Protein AF-A0A7V9VKB0-F1 (afdb_monomer)

Nearest PDB structures (foldseek):
  8cqp-assembly3_C  TM=8.918E-01  e=2.513E-03  synthetic construct
  2hyz-assembly1_A-2  TM=9.131E-01  e=5.184E-03  unclassified
  3vtx-assembly2_B  TM=8.234E-01  e=2.206E-02  Candidatus Magnetobacterium bavaricum
  6b85-assembly1_J  TM=5.689E-01  e=6.126E-03  synthetic construct
  4nrh-assembly2_B  TM=7.734E-01  e=3.081E-02  Chlamydia pneumoniae

Mean predicted aligned error: 17.07 Å

Foldseek 3Di:
DDDPPPVVVVVVVVVVVVVVVVVCVPVVVVVVVVVVVVVVVVVVVVVVVPPDDPDDPDDPPLPDPDPPDPCVLVVLQVVLVVCVVVLVLVVSLVSLVNSCSVVVLPLVSLQSNLVSCVSVVNNVSSQVSNVSSCVSPVPDDDDPPDDD

Radius of gyration: 29.29 Å; Cα contacts (8 Å, |Δi|>4): 98; chains: 1; bounding box: 60×30×93 Å

Secondary structure (DSSP, 8-state):
---THHHHHHHHHHHHHHHHHHHHHHHHHHHHHHHHHHHHHHHHHHHHTTPPPS---S-----------TTHHHHHHHHHHHHHHTT-HHHHHHHHHHHHHH-TT-HHHHHHHHHHHHHTT-HHHHHHHHHHHHHH-TTPPPPTT---

Solvent-accessible surface area (backbone atoms only — not comparable to full-atom values): 8437 Å² total; per-residue (Å²): 141,82,78,77,73,66,56,61,60,54,52,52,53,51,48,55,50,50,54,52,52,54,49,48,68,51,50,51,58,50,52,52,49,51,53,52,51,53,50,52,56,50,53,56,48,62,64,51,72,66,56,74,74,90,83,68,81,94,61,84,84,69,79,68,86,70,91,65,61,93,62,48,50,60,54,31,47,55,49,16,52,54,29,45,76,73,66,39,21,63,60,13,21,55,29,25,48,61,30,26,74,75,42,73,81,39,35,66,46,25,38,53,25,13,56,23,22,44,72,51,66,39,54,67,63,11,52,56,28,36,51,51,14,36,73,67,34,79,82,60,80,78,58,91,92,70,82,134

Structure (mmCIF, N/CA/C/O backbone):
data_AF-A0A7V9VKB0-F1
#
_entry.id   AF-A0A7V9VKB0-F1
#
loop_
_atom_site.group_PDB
_atom_site.id
_atom_site.type_symbol
_atom_site.label_atom_id
_atom_site.label_alt_id
_atom_site.label_comp_id
_atom_site.label_asym_id
_atom_site.label_entity_id
_atom_site.label_seq_id
_atom_site.pdbx_PDB_ins_code
_atom_site.Cartn_x
_atom_site.Cartn_y
_atom_site.Cartn_z
_atom_site.occupancy
_atom_site.B_iso_or_equiv
_atom_site.auth_seq_id
_atom_site.auth_comp_id
_atom_site.auth_asym_id
_atom_site.auth_atom_id
_atom_site.pdbx_PDB_model_num
ATOM 1 N N . MET A 1 1 ? 41.889 -4.807 -77.050 1.00 41.59 1 MET A N 1
ATOM 2 C CA . MET A 1 1 ? 41.664 -5.969 -76.159 1.00 41.59 1 MET A CA 1
ATOM 3 C C . MET A 1 1 ? 42.084 -5.564 -74.751 1.00 41.59 1 MET A C 1
ATOM 5 O O . MET A 1 1 ? 43.266 -5.602 -74.439 1.00 41.59 1 MET A O 1
ATOM 9 N N . SER A 1 2 ? 41.144 -5.038 -73.958 1.00 44.72 2 SER A N 1
ATOM 10 C CA . SER A 1 2 ? 41.420 -4.401 -72.661 1.00 44.72 2 SER A CA 1
ATOM 11 C C . SER A 1 2 ? 41.145 -5.349 -71.495 1.00 44.72 2 SER A C 1
ATOM 13 O O . SER A 1 2 ? 40.150 -6.061 -71.469 1.00 44.72 2 SER A O 1
ATOM 15 N N . SER A 1 3 ? 42.094 -5.342 -70.563 1.00 45.72 3 SER A N 1
ATOM 16 C CA . SER A 1 3 ? 42.307 -6.250 -69.434 1.00 45.72 3 SER A CA 1
ATOM 17 C C . SER A 1 3 ? 41.079 -6.505 -68.526 1.00 45.72 3 SER A C 1
ATOM 19 O O . SER A 1 3 ? 40.597 -5.558 -67.903 1.00 45.72 3 SER A O 1
ATOM 21 N N . PRO A 1 4 ? 40.638 -7.770 -68.339 1.00 54.47 4 PRO A N 1
ATOM 22 C CA . PRO A 1 4 ? 39.556 -8.139 -67.411 1.00 54.47 4 PRO A CA 1
ATOM 23 C C . PRO A 1 4 ? 39.980 -8.183 -65.925 1.00 54.47 4 PRO A C 1
ATOM 25 O O . PRO A 1 4 ? 39.153 -8.389 -65.041 1.00 54.47 4 PRO A O 1
ATOM 28 N N . ALA A 1 5 ? 41.264 -7.980 -65.607 1.00 56.06 5 ALA A N 1
ATOM 29 C CA . ALA A 1 5 ? 41.802 -8.196 -64.258 1.00 56.06 5 ALA A CA 1
ATOM 30 C C . ALA A 1 5 ? 41.638 -7.002 -63.290 1.00 56.06 5 ALA A C 1
ATOM 32 O O . ALA A 1 5 ? 41.818 -7.156 -62.081 1.00 56.06 5 ALA A O 1
ATOM 33 N N . ARG A 1 6 ? 41.317 -5.799 -63.791 1.00 54.88 6 ARG A N 1
ATOM 34 C CA . ARG A 1 6 ? 41.121 -4.600 -62.946 1.00 54.88 6 ARG A CA 1
ATOM 35 C C . ARG A 1 6 ? 39.722 -4.502 -62.332 1.00 54.88 6 ARG A C 1
ATOM 37 O O . ARG A 1 6 ? 39.587 -3.852 -61.295 1.00 54.88 6 ARG A O 1
ATOM 44 N N . ASP A 1 7 ? 38.724 -5.146 -62.931 1.00 55.78 7 ASP A N 1
ATOM 45 C CA . ASP A 1 7 ? 37.326 -5.055 -62.487 1.00 55.78 7 ASP A CA 1
ATOM 46 C C . ASP A 1 7 ? 37.051 -5.937 -61.256 1.00 55.78 7 ASP A C 1
ATOM 48 O O . ASP A 1 7 ? 36.494 -5.474 -60.260 1.00 55.78 7 ASP A O 1
ATOM 52 N N . SER A 1 8 ? 37.598 -7.159 -61.223 1.00 55.31 8 SER A N 1
ATOM 53 C CA . SER A 1 8 ? 37.391 -8.112 -60.117 1.00 55.31 8 SER A CA 1
ATOM 54 C C . SER A 1 8 ? 37.929 -7.633 -58.758 1.00 55.31 8 SER A C 1
ATOM 56 O O . SER A 1 8 ? 37.339 -7.915 -57.709 1.00 55.31 8 SER A O 1
ATOM 58 N N . ARG A 1 9 ? 39.023 -6.853 -58.745 1.00 55.81 9 ARG A N 1
ATOM 59 C CA . ARG A 1 9 ? 39.565 -6.236 -57.517 1.00 55.81 9 ARG A CA 1
ATOM 60 C C . ARG A 1 9 ? 38.689 -5.102 -56.988 1.00 55.81 9 ARG A C 1
ATOM 62 O O . ARG A 1 9 ? 38.604 -4.934 -55.772 1.00 55.81 9 ARG A O 1
ATOM 69 N N . ARG A 1 10 ? 38.046 -4.324 -57.867 1.00 56.88 10 ARG A N 1
ATOM 70 C CA . ARG A 1 10 ? 37.138 -3.237 -57.459 1.00 56.88 10 ARG A CA 1
ATOM 71 C C . ARG A 1 10 ? 35.846 -3.789 -56.874 1.00 56.88 10 ARG A C 1
ATOM 73 O O . ARG A 1 10 ? 35.377 -3.265 -55.863 1.00 56.88 10 ARG A O 1
ATOM 80 N N . ASP A 1 11 ? 35.330 -4.872 -57.440 1.00 56.16 11 ASP A N 1
ATOM 81 C CA . ASP A 1 11 ? 34.126 -5.518 -56.924 1.00 56.16 11 ASP A CA 1
ATOM 82 C C . ASP A 1 11 ? 34.373 -6.255 -55.606 1.00 56.16 11 ASP A C 1
ATOM 84 O O . ASP A 1 11 ? 33.563 -6.125 -54.691 1.00 56.16 11 ASP A O 1
ATOM 88 N N . SER A 1 12 ? 35.537 -6.894 -55.431 1.00 57.47 12 SER A N 1
ATOM 89 C CA . SER A 1 12 ? 35.928 -7.518 -54.151 1.00 57.47 12 SER A CA 1
ATOM 90 C C . SER A 1 12 ? 36.095 -6.501 -53.011 1.00 57.47 12 SER A C 1
ATOM 92 O O . SER A 1 12 ? 35.768 -6.779 -51.858 1.00 57.47 12 SER A O 1
ATOM 94 N N . ALA A 1 13 ? 36.577 -5.292 -53.315 1.00 59.84 13 ALA A N 1
ATOM 95 C CA . ALA A 1 13 ? 36.683 -4.223 -52.323 1.00 59.84 13 ALA A CA 1
ATOM 96 C C . ALA A 1 13 ? 35.302 -3.662 -51.935 1.00 59.84 13 ALA A C 1
ATOM 98 O O . ALA 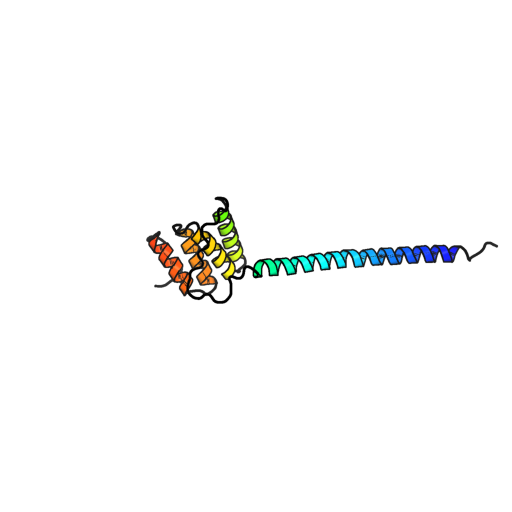A 1 13 ? 35.040 -3.401 -50.761 1.00 59.84 13 ALA 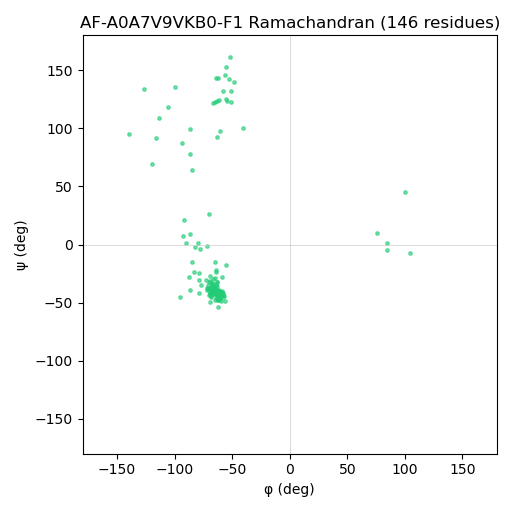A O 1
ATOM 99 N N . ARG A 1 14 ? 34.390 -3.518 -52.905 1.00 61.09 14 ARG A N 1
ATOM 100 C CA . ARG A 1 14 ? 33.013 -3.053 -52.671 1.00 61.09 14 ARG A CA 1
ATOM 101 C C . ARG A 1 14 ? 32.181 -4.071 -51.896 1.00 61.09 14 ARG A C 1
ATOM 103 O O . ARG A 1 14 ? 31.400 -3.669 -51.036 1.00 61.09 14 ARG A O 1
ATOM 110 N N . THR A 1 15 ? 32.353 -5.366 -52.160 1.00 62.41 15 THR A N 1
ATOM 111 C CA . THR A 1 15 ? 31.699 -6.432 -51.390 1.00 62.41 15 THR A CA 1
ATOM 112 C C . THR A 1 15 ? 32.248 -6.493 -49.972 1.00 62.41 15 THR A C 1
ATOM 114 O O . THR A 1 15 ? 31.456 -6.467 -49.039 1.00 62.41 15 THR A O 1
ATOM 117 N N . ALA A 1 16 ? 33.568 -6.426 -49.773 1.00 67.88 16 ALA A N 1
ATOM 118 C CA . ALA A 1 16 ? 34.164 -6.401 -48.434 1.00 67.88 16 ALA A CA 1
ATOM 119 C C . ALA A 1 16 ? 33.686 -5.208 -47.580 1.00 67.88 16 ALA A C 1
ATOM 121 O O . ALA A 1 16 ? 33.403 -5.370 -46.392 1.00 67.88 16 ALA A O 1
ATOM 122 N N . VAL A 1 17 ? 33.549 -4.017 -48.176 1.00 70.38 17 VAL A N 1
ATOM 123 C CA . VAL A 1 17 ? 33.013 -2.830 -47.486 1.00 70.38 17 VAL A CA 1
ATOM 124 C C . VAL A 1 17 ? 31.520 -2.986 -47.188 1.00 70.38 17 VAL A C 1
ATOM 126 O O . VAL A 1 17 ? 31.100 -2.689 -46.073 1.00 70.38 17 VAL A O 1
ATOM 129 N N . ARG A 1 18 ? 30.721 -3.510 -48.128 1.00 72.75 18 ARG A N 1
ATOM 130 C CA . ARG A 1 18 ? 29.286 -3.779 -47.917 1.00 72.75 18 ARG A CA 1
ATOM 131 C C . ARG A 1 18 ? 29.043 -4.797 -46.805 1.00 72.75 18 ARG A C 1
ATOM 133 O O . ARG A 1 18 ? 28.196 -4.556 -45.952 1.00 72.75 18 ARG A O 1
ATOM 140 N N . THR A 1 19 ? 29.813 -5.881 -46.757 1.00 73.12 19 THR A N 1
ATOM 141 C CA . THR A 1 19 ? 29.691 -6.901 -45.706 1.00 73.12 19 THR A CA 1
ATOM 142 C C . THR A 1 19 ? 30.071 -6.340 -44.335 1.00 73.12 19 THR A C 1
ATOM 144 O O . THR A 1 19 ? 29.388 -6.612 -43.352 1.00 73.12 19 THR A O 1
ATOM 147 N N . ARG A 1 20 ? 31.103 -5.487 -44.261 1.00 79.50 20 ARG A N 1
ATOM 148 C CA . ARG A 1 20 ? 31.471 -4.778 -43.020 1.00 79.50 20 ARG A CA 1
ATOM 149 C C . ARG A 1 20 ? 30.391 -3.791 -42.569 1.00 79.50 20 ARG A C 1
ATOM 151 O O . ARG A 1 20 ? 30.119 -3.699 -41.376 1.00 79.50 20 ARG A O 1
ATOM 158 N N . LEU A 1 21 ? 29.755 -3.090 -43.508 1.00 76.50 21 LEU A N 1
ATOM 159 C CA . LEU A 1 21 ? 28.694 -2.124 -43.216 1.00 76.50 21 LEU A CA 1
ATOM 160 C C . LEU A 1 21 ? 27.412 -2.813 -42.715 1.00 76.50 21 LEU A C 1
ATOM 162 O O . LEU A 1 21 ? 26.817 -2.366 -41.740 1.00 76.50 21 LEU A O 1
ATOM 166 N N . LEU A 1 22 ? 27.033 -3.942 -43.324 1.00 78.00 22 LEU A N 1
ATO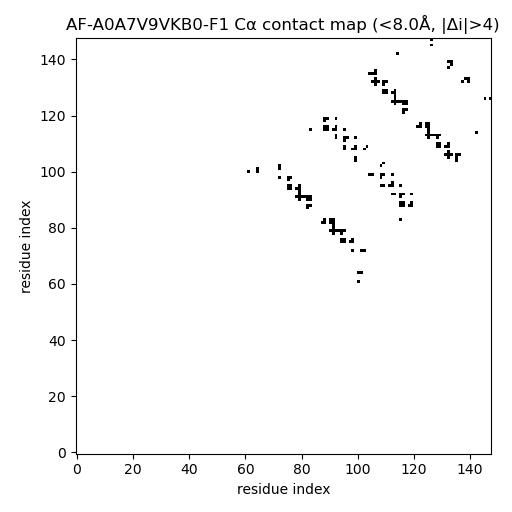M 167 C CA . LEU A 1 22 ? 25.904 -4.764 -42.872 1.00 78.00 22 LEU A CA 1
ATOM 168 C C . LEU A 1 22 ? 26.164 -5.402 -41.500 1.00 78.00 22 LEU A C 1
ATOM 170 O O . LEU A 1 22 ? 25.270 -5.417 -40.659 1.00 78.00 22 LEU A O 1
ATOM 174 N N . ALA A 1 23 ? 27.389 -5.869 -41.238 1.00 77.75 23 ALA A N 1
ATOM 175 C CA . ALA A 1 23 ? 27.761 -6.393 -39.924 1.00 77.75 23 ALA A CA 1
ATOM 176 C C . ALA A 1 23 ? 27.647 -5.317 -38.827 1.00 77.75 23 ALA A C 1
ATOM 178 O O . ALA A 1 23 ? 27.104 -5.586 -37.758 1.00 77.75 23 ALA A O 1
ATOM 179 N N . LEU A 1 24 ? 28.075 -4.081 -39.104 1.00 80.69 24 LEU A N 1
ATOM 180 C CA . LEU A 1 24 ? 27.909 -2.948 -38.186 1.00 80.69 24 LEU A CA 1
ATOM 181 C C . LEU A 1 24 ? 26.432 -2.626 -37.907 1.00 80.69 24 LEU A C 1
ATOM 183 O O . LEU A 1 24 ? 26.082 -2.389 -36.754 1.00 80.69 24 LEU A O 1
ATOM 187 N N . LEU A 1 25 ? 25.558 -2.685 -38.920 1.00 83.12 25 LEU A N 1
ATOM 188 C CA . LEU A 1 25 ? 24.118 -2.441 -38.750 1.00 83.12 25 LEU A CA 1
ATOM 189 C C . LEU A 1 25 ? 23.416 -3.473 -37.859 1.00 83.12 25 LEU A C 1
ATOM 191 O O . LEU A 1 25 ? 22.365 -3.161 -37.314 1.00 83.12 25 LEU A O 1
ATOM 195 N N . ILE A 1 26 ? 23.977 -4.671 -37.689 1.00 83.81 26 ILE A N 1
ATOM 196 C CA . ILE A 1 26 ? 23.420 -5.709 -36.808 1.00 83.81 26 ILE A CA 1
ATOM 197 C C . ILE A 1 26 ? 24.082 -5.654 -35.428 1.00 83.81 26 ILE A C 1
ATOM 199 O O . ILE A 1 26 ? 23.401 -5.685 -34.405 1.00 83.81 26 ILE A O 1
ATOM 203 N N . VAL A 1 27 ? 25.410 -5.537 -35.380 1.00 86.94 27 VAL A N 1
ATOM 204 C CA . VAL A 1 27 ? 26.175 -5.600 -34.126 1.00 86.94 27 VAL A CA 1
ATOM 205 C C . VAL A 1 27 ? 25.913 -4.376 -33.250 1.00 86.94 27 VAL A C 1
ATOM 207 O O . VAL A 1 27 ? 25.720 -4.525 -32.048 1.00 86.94 27 VAL A O 1
ATOM 210 N N . VAL A 1 28 ? 25.844 -3.175 -33.829 1.00 89.50 28 VAL A N 1
ATOM 211 C CA . VAL A 1 28 ? 25.647 -1.932 -33.065 1.00 89.50 28 VAL A CA 1
ATOM 212 C C . VAL A 1 28 ? 24.308 -1.908 -32.313 1.00 89.50 28 VAL A C 1
ATOM 214 O O . VAL A 1 28 ? 24.342 -1.734 -31.094 1.00 89.50 28 VAL A O 1
ATOM 217 N N . PRO A 1 29 ? 23.135 -2.129 -32.940 1.00 88.19 29 PRO A N 1
ATOM 218 C CA . PRO A 1 29 ? 21.874 -2.155 -32.198 1.00 88.19 29 PRO A CA 1
ATOM 219 C C . PRO A 1 29 ? 21.783 -3.334 -31.225 1.00 88.19 29 PRO A C 1
ATOM 221 O O . PRO A 1 29 ? 21.160 -3.192 -30.179 1.00 88.19 29 PRO A O 1
ATOM 224 N N . CYS A 1 30 ? 22.433 -4.467 -31.510 1.00 85.88 30 CYS A N 1
ATOM 225 C CA . CYS A 1 30 ? 22.454 -5.612 -30.599 1.00 85.88 30 CYS A CA 1
ATOM 226 C C . CYS A 1 30 ? 23.265 -5.309 -29.326 1.00 85.88 30 CYS A C 1
ATOM 228 O O . CYS A 1 30 ? 22.813 -5.586 -28.217 1.00 85.88 30 CYS A O 1
ATOM 230 N N . VAL A 1 31 ? 24.416 -4.643 -29.465 1.00 88.69 31 VAL A N 1
ATOM 231 C CA . VAL A 1 31 ? 25.223 -4.165 -28.331 1.00 88.69 31 VAL A CA 1
ATOM 232 C C . VAL A 1 31 ? 24.478 -3.085 -27.548 1.00 88.69 31 VAL A C 1
ATOM 234 O O . VAL A 1 31 ? 24.447 -3.135 -26.322 1.00 88.69 31 VAL A O 1
ATOM 237 N N . ILE A 1 32 ? 23.822 -2.143 -28.230 1.00 86.00 32 ILE A N 1
ATOM 238 C CA . ILE A 1 32 ? 22.999 -1.118 -27.571 1.00 86.00 32 ILE A CA 1
ATOM 239 C C . ILE A 1 32 ? 21.839 -1.769 -26.807 1.00 86.00 32 ILE A C 1
ATOM 241 O O . ILE A 1 32 ? 21.612 -1.427 -25.649 1.00 86.00 32 ILE A O 1
ATOM 245 N N . GLY A 1 33 ? 21.147 -2.740 -27.409 1.00 83.75 33 GLY A N 1
ATOM 246 C CA . GLY A 1 33 ? 20.077 -3.502 -26.766 1.00 83.75 33 GLY A CA 1
ATOM 247 C C . GLY A 1 33 ? 20.563 -4.270 -25.537 1.00 83.75 33 GLY A C 1
ATOM 248 O O . GLY A 1 33 ? 19.927 -4.201 -24.490 1.00 83.75 33 GLY A O 1
ATOM 249 N N . ALA A 1 34 ? 21.726 -4.923 -25.624 1.00 80.81 34 ALA A N 1
ATOM 250 C CA . 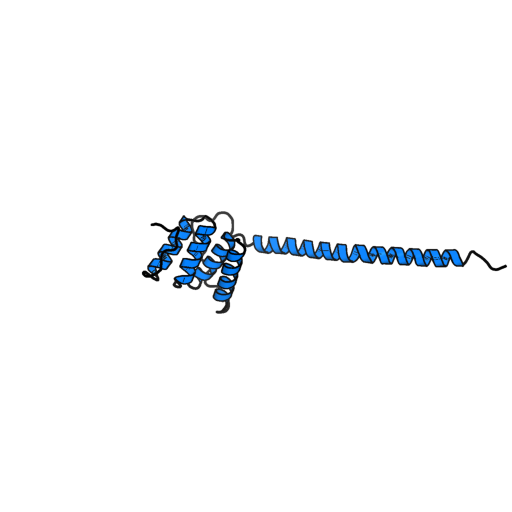ALA A 1 34 ? 22.344 -5.632 -24.504 1.00 80.81 34 ALA A CA 1
ATOM 251 C C . ALA A 1 34 ? 22.759 -4.687 -23.362 1.00 80.81 34 ALA A C 1
ATOM 253 O O . ALA A 1 34 ? 22.545 -5.004 -22.193 1.00 80.81 34 ALA A O 1
ATOM 254 N N . LEU A 1 35 ? 23.290 -3.502 -23.682 1.00 81.69 35 LEU A N 1
ATOM 255 C CA . LEU A 1 35 ? 23.611 -2.472 -22.688 1.00 81.69 35 LEU A CA 1
ATOM 256 C C . LEU A 1 35 ? 22.349 -1.908 -22.021 1.00 81.69 35 LEU A C 1
ATOM 258 O O . LEU A 1 35 ? 22.349 -1.660 -20.815 1.00 81.69 35 LEU A O 1
ATOM 262 N N . TYR A 1 36 ? 21.263 -1.737 -22.777 1.00 77.62 36 TYR A N 1
ATOM 263 C CA . TYR A 1 36 ? 19.993 -1.241 -22.247 1.00 77.62 36 TYR A CA 1
ATOM 264 C C . TYR A 1 36 ? 19.311 -2.276 -21.343 1.00 77.62 36 TYR A C 1
ATOM 266 O O . TYR A 1 36 ? 18.877 -1.942 -20.240 1.00 77.62 36 TYR A O 1
ATOM 274 N N . LEU A 1 37 ? 19.297 -3.549 -21.756 1.00 71.69 37 LEU A N 1
ATOM 275 C CA . LEU A 1 37 ? 18.794 -4.650 -20.931 1.00 71.69 37 LEU A CA 1
ATOM 276 C C . LEU A 1 37 ? 19.641 -4.830 -19.664 1.00 71.69 37 LEU A C 1
ATOM 278 O O . LEU A 1 37 ? 19.083 -4.944 -18.574 1.00 71.69 37 LEU A O 1
ATOM 282 N N . GLY A 1 38 ? 20.972 -4.771 -19.778 1.00 68.62 38 GLY A N 1
ATOM 283 C CA . GLY A 1 38 ? 21.887 -4.860 -18.637 1.00 68.62 38 GLY A CA 1
ATOM 284 C C . GLY A 1 38 ? 21.700 -3.724 -17.629 1.00 68.62 38 GLY A C 1
ATOM 285 O O . GLY A 1 38 ? 21.695 -3.961 -16.422 1.00 68.62 38 GLY A O 1
ATOM 286 N N . LYS A 1 39 ? 21.455 -2.497 -18.104 1.00 63.06 39 LYS A N 1
ATOM 287 C CA . LYS A 1 39 ? 21.127 -1.362 -17.233 1.00 63.06 39 LYS A CA 1
ATOM 288 C C . LYS A 1 39 ? 19.758 -1.522 -16.561 1.00 63.06 39 LYS A C 1
ATOM 290 O O . LYS A 1 39 ? 19.628 -1.196 -15.386 1.00 63.06 39 LYS A O 1
ATOM 295 N N . SER A 1 40 ? 18.767 -2.074 -17.265 1.00 54.19 40 SER A N 1
ATOM 296 C CA . SER A 1 40 ? 17.432 -2.322 -16.699 1.00 54.19 40 SER A CA 1
ATOM 297 C C . SER A 1 40 ? 17.432 -3.415 -15.619 1.00 54.19 40 SER A C 1
ATOM 299 O O . SER A 1 40 ? 16.766 -3.266 -14.596 1.00 54.19 40 SER A O 1
ATOM 301 N N . ALA A 1 41 ? 18.252 -4.460 -15.788 1.00 53.81 41 ALA A N 1
ATOM 302 C CA . ALA A 1 41 ? 18.462 -5.492 -14.774 1.00 53.81 41 ALA A CA 1
ATOM 303 C C . ALA A 1 41 ? 19.191 -4.930 -13.536 1.00 53.81 41 ALA A C 1
ATOM 305 O O . ALA A 1 41 ? 18.813 -5.223 -12.400 1.00 53.81 41 ALA A O 1
ATOM 306 N N . ALA A 1 42 ? 20.174 -4.045 -13.738 1.00 51.34 42 ALA A N 1
ATOM 307 C CA . ALA A 1 42 ? 20.869 -3.372 -12.641 1.00 51.34 42 ALA A CA 1
ATOM 308 C C . ALA A 1 42 ? 19.953 -2.409 -11.858 1.00 51.34 42 ALA A C 1
ATOM 310 O O . ALA A 1 42 ? 20.043 -2.332 -10.635 1.00 51.34 42 ALA A O 1
ATOM 311 N N . GLU A 1 43 ? 19.034 -1.702 -12.524 1.00 50.28 43 GLU A N 1
ATOM 312 C CA . GLU A 1 43 ? 18.070 -0.816 -11.854 1.00 50.28 43 GLU A CA 1
ATOM 313 C C . GLU A 1 43 ? 17.026 -1.583 -11.027 1.00 50.28 43 GLU A C 1
ATOM 315 O O . GLU A 1 43 ? 16.625 -1.094 -9.966 1.00 50.28 43 GLU A O 1
ATOM 320 N N . SER A 1 44 ? 16.641 -2.802 -11.430 1.00 44.97 44 SER A N 1
ATOM 321 C CA . SER A 1 44 ? 15.800 -3.659 -10.580 1.00 44.97 44 SER A CA 1
ATOM 322 C C . SER A 1 44 ? 16.517 -4.121 -9.310 1.00 44.97 44 SER A C 1
ATOM 324 O O . SER A 1 44 ? 15.894 -4.176 -8.251 1.00 44.97 44 SER A O 1
ATOM 326 N N . GLU A 1 45 ? 17.830 -4.356 -9.371 1.00 49.94 45 GLU A N 1
ATOM 327 C CA . GLU A 1 45 ? 18.615 -4.780 -8.206 1.00 49.94 45 GLU A CA 1
ATOM 328 C C . GLU A 1 45 ? 18.964 -3.612 -7.268 1.00 49.94 45 GLU A C 1
ATOM 330 O O . GLU A 1 45 ? 19.011 -3.775 -6.050 1.00 49.94 45 GLU A O 1
ATOM 335 N N . ILE A 1 46 ? 19.122 -2.390 -7.789 1.00 48.31 46 ILE A N 1
ATOM 336 C CA . ILE A 1 46 ? 19.325 -1.187 -6.960 1.00 48.31 46 ILE A CA 1
ATOM 337 C C . ILE A 1 46 ? 18.045 -0.817 -6.185 1.00 48.31 46 ILE A C 1
ATOM 339 O O . ILE A 1 46 ? 18.128 -0.252 -5.090 1.00 48.31 46 ILE A O 1
ATOM 343 N N . LEU A 1 47 ? 16.862 -1.170 -6.703 1.00 50.00 47 LEU A N 1
ATOM 344 C CA . LEU A 1 47 ? 15.600 -1.028 -5.970 1.00 50.00 47 LEU A CA 1
ATOM 345 C C . LEU A 1 47 ? 15.386 -2.153 -4.937 1.00 50.00 47 LEU A C 1
ATOM 347 O O . LEU A 1 47 ? 14.709 -1.918 -3.936 1.00 50.00 47 LEU A O 1
ATOM 351 N N . ASP A 1 48 ? 16.007 -3.321 -5.136 1.00 47.47 48 ASP A N 1
ATOM 352 C CA . ASP A 1 48 ? 15.959 -4.472 -4.222 1.00 47.47 48 ASP A CA 1
ATOM 353 C C . ASP A 1 48 ? 17.040 -4.429 -3.121 1.00 47.47 48 ASP A C 1
ATOM 355 O O . ASP A 1 48 ? 16.799 -4.844 -1.996 1.00 47.47 48 ASP A O 1
ATOM 359 N N . ARG A 1 49 ? 18.201 -3.793 -3.343 1.00 47.25 49 ARG A N 1
ATOM 360 C CA . ARG A 1 49 ? 19.217 -3.557 -2.287 1.00 47.25 49 ARG A CA 1
ATOM 361 C C . ARG A 1 49 ? 18.828 -2.509 -1.238 1.00 47.25 49 ARG A C 1
ATOM 363 O O . ARG A 1 49 ? 19.580 -2.274 -0.295 1.00 47.25 49 ARG A O 1
ATOM 370 N N . ARG A 1 50 ? 17.648 -1.896 -1.367 1.00 47.47 50 ARG A N 1
ATOM 371 C CA . ARG A 1 50 ? 16.951 -1.242 -0.246 1.00 47.47 50 ARG A CA 1
ATOM 372 C C . ARG A 1 50 ? 15.981 -2.187 0.468 1.00 47.47 50 ARG A C 1
ATOM 374 O O . ARG A 1 50 ? 15.074 -1.714 1.153 1.00 47.47 50 ARG A O 1
ATOM 381 N N . GLN A 1 51 ? 16.152 -3.500 0.345 1.00 49.69 51 GLN A N 1
ATOM 382 C CA . GLN A 1 51 ? 15.601 -4.414 1.329 1.00 49.69 51 GLN A CA 1
ATOM 383 C C . GLN A 1 51 ? 16.122 -3.981 2.710 1.00 49.69 51 GLN A C 1
ATOM 385 O O . GLN A 1 51 ? 17.336 -3.833 2.891 1.00 49.69 51 GLN A O 1
ATOM 390 N N . PRO A 1 52 ? 15.229 -3.704 3.678 1.00 51.28 52 PRO A N 1
ATOM 391 C CA . PRO A 1 52 ? 15.656 -3.548 5.058 1.00 51.28 52 PRO A CA 1
ATOM 392 C C . PRO A 1 52 ? 16.403 -4.825 5.474 1.00 51.28 52 PRO A C 1
ATOM 394 O O . PRO A 1 52 ? 16.064 -5.905 4.985 1.00 51.28 52 PRO A O 1
ATOM 397 N N . PRO A 1 53 ? 17.432 -4.714 6.330 1.00 43.97 53 PRO A N 1
ATOM 398 C CA . PRO A 1 53 ? 18.261 -5.852 6.707 1.00 43.97 53 PRO A CA 1
ATOM 399 C C . PRO A 1 53 ? 17.380 -7.026 7.162 1.00 43.97 53 PRO A C 1
ATOM 401 O O . PRO A 1 53 ? 16.460 -6.814 7.961 1.00 43.97 53 PRO A O 1
ATOM 404 N N . PRO A 1 54 ? 17.625 -8.254 6.670 1.00 47.75 54 PRO A N 1
ATOM 405 C CA . PRO A 1 54 ? 16.878 -9.410 7.130 1.00 47.75 54 PRO A CA 1
ATOM 406 C C . PRO A 1 54 ? 17.201 -9.635 8.611 1.00 47.75 54 PRO A C 1
ATOM 408 O O . PRO A 1 54 ? 18.361 -9.798 8.982 1.00 47.75 54 PRO A O 1
ATOM 411 N N . GLY A 1 55 ? 16.170 -9.635 9.458 1.00 52.00 55 GLY A N 1
ATOM 412 C CA . GLY A 1 55 ? 16.284 -10.127 10.833 1.00 52.00 55 GLY A CA 1
ATOM 413 C C . GLY A 1 55 ? 16.454 -9.089 11.944 1.00 52.00 55 GLY A C 1
ATOM 414 O O . GLY A 1 55 ? 17.234 -9.318 12.863 1.00 52.00 55 GLY A O 1
ATOM 415 N N . ILE A 1 56 ? 15.676 -8.003 11.948 1.00 50.66 56 ILE A N 1
ATOM 416 C CA . ILE A 1 56 ? 15.302 -7.364 13.221 1.00 50.66 56 ILE A CA 1
ATOM 417 C C . ILE A 1 56 ? 13.792 -7.486 13.369 1.00 50.66 56 ILE A C 1
ATOM 419 O O . ILE A 1 56 ? 13.029 -6.650 12.885 1.00 50.66 56 ILE A O 1
ATOM 423 N N . GLY A 1 57 ? 13.378 -8.569 14.024 1.00 51.25 57 GLY A N 1
ATOM 424 C CA . GLY A 1 57 ? 12.060 -8.640 14.628 1.00 51.25 57 GLY A CA 1
ATOM 425 C C . GLY A 1 57 ? 11.837 -7.432 15.545 1.00 51.25 57 GLY A C 1
ATOM 426 O O . GLY A 1 57 ? 12.738 -6.953 16.235 1.00 51.25 57 GLY A O 1
ATOM 427 N N . ASP A 1 58 ? 10.602 -6.948 15.532 1.00 49.78 58 ASP A N 1
ATOM 428 C CA . ASP A 1 58 ? 9.949 -6.316 16.681 1.00 49.78 58 ASP A CA 1
ATOM 429 C C . ASP A 1 58 ? 10.213 -4.826 16.932 1.00 49.78 58 ASP A C 1
ATOM 431 O O . ASP A 1 58 ? 9.541 -4.225 17.772 1.00 49.78 58 ASP A O 1
ATOM 435 N N . ARG A 1 59 ? 11.094 -4.157 16.184 1.00 46.19 59 ARG A N 1
ATOM 436 C CA . ARG A 1 59 ? 11.214 -2.692 16.274 1.00 46.19 59 ARG A CA 1
ATOM 437 C C . ARG A 1 59 ? 10.776 -2.058 14.979 1.00 46.19 59 ARG A C 1
ATOM 439 O O . ARG A 1 59 ? 11.471 -2.145 13.974 1.00 46.19 59 ARG A O 1
ATOM 446 N N . GLN A 1 60 ? 9.613 -1.405 15.038 1.00 52.25 60 GLN A N 1
ATOM 447 C CA . GLN A 1 60 ? 9.116 -0.491 14.020 1.00 52.25 60 GLN A CA 1
ATOM 448 C C . GLN A 1 60 ? 10.287 0.365 13.531 1.00 52.25 60 GLN A C 1
ATOM 450 O O . GLN A 1 60 ? 10.689 1.317 14.198 1.00 52.25 60 GLN A O 1
ATOM 455 N N . PHE A 1 61 ? 10.857 0.022 12.376 1.00 49.84 61 PHE A N 1
ATOM 456 C CA . PHE A 1 61 ? 11.729 0.928 11.656 1.00 49.84 61 PHE A CA 1
ATOM 457 C C . PHE A 1 61 ? 10.830 2.100 11.284 1.00 49.84 61 PHE A C 1
ATOM 459 O O . PHE A 1 61 ? 10.064 2.023 10.325 1.00 49.84 61 PHE A O 1
ATOM 466 N N . VAL A 1 62 ? 10.796 3.123 12.137 1.00 49.28 62 VAL A N 1
ATOM 467 C CA . VAL A 1 62 ? 10.169 4.414 11.889 1.00 49.28 62 VAL A CA 1
ATOM 468 C C . VAL A 1 62 ? 11.291 5.287 11.362 1.00 49.28 62 VAL A C 1
ATOM 470 O O . VAL A 1 62 ? 11.974 5.918 12.167 1.00 49.28 62 VAL A O 1
ATOM 473 N N . PRO A 1 63 ? 11.555 5.293 10.038 1.00 54.00 63 PRO A N 1
ATOM 474 C CA . PRO A 1 63 ? 12.446 6.297 9.497 1.00 54.00 63 PRO A CA 1
ATOM 475 C C . PRO A 1 63 ? 11.861 7.638 9.930 1.00 54.00 63 PRO A C 1
ATOM 477 O O . PRO A 1 63 ? 10.664 7.891 9.739 1.00 54.00 63 PRO A O 1
ATOM 480 N N . GLY A 1 64 ? 12.687 8.445 10.600 1.00 47.97 64 GLY A N 1
ATOM 481 C CA . GLY A 1 64 ? 12.319 9.803 10.977 1.00 47.97 64 GLY A CA 1
ATOM 482 C C . GLY A 1 64 ? 11.809 10.557 9.748 1.00 47.97 64 GLY A C 1
ATOM 483 O O . GLY A 1 64 ? 12.038 10.126 8.613 1.00 47.97 64 GLY A O 1
ATOM 484 N N . PRO A 1 65 ? 11.075 11.661 9.922 1.00 56.78 65 PRO A N 1
ATOM 485 C CA . PRO A 1 65 ? 10.570 12.390 8.777 1.00 56.78 65 PRO A CA 1
ATOM 486 C C . PRO A 1 65 ? 11.749 12.877 7.905 1.00 56.78 65 PRO A C 1
ATOM 488 O O . PRO A 1 65 ? 12.329 13.908 8.209 1.00 56.78 65 PRO A O 1
ATOM 491 N N . ASP A 1 66 ? 12.112 12.169 6.814 1.00 55.66 66 ASP A N 1
ATOM 492 C CA . ASP A 1 66 ? 13.069 12.695 5.817 1.00 55.66 66 ASP A CA 1
ATOM 493 C C . ASP A 1 66 ? 12.646 14.121 5.439 1.00 55.66 66 ASP A C 1
ATOM 495 O O . ASP A 1 66 ? 11.452 14.329 5.187 1.00 55.66 66 ASP A O 1
ATOM 499 N N . PRO A 1 67 ? 13.579 15.063 5.276 1.00 57.12 67 PRO A N 1
ATOM 500 C CA . PRO A 1 67 ? 13.307 16.460 4.923 1.00 57.12 67 PRO A CA 1
ATOM 501 C C . PRO A 1 67 ? 12.809 16.655 3.473 1.00 57.12 67 PRO A C 1
ATOM 503 O O . PRO A 1 67 ? 13.009 17.701 2.865 1.00 57.12 67 PRO A O 1
ATOM 506 N N . ALA A 1 68 ? 12.181 15.637 2.884 1.00 56.09 68 ALA A N 1
ATOM 507 C CA . ALA A 1 68 ? 11.684 15.660 1.522 1.00 56.09 68 ALA A CA 1
ATOM 508 C C . ALA A 1 68 ? 10.601 16.754 1.363 1.00 56.09 68 ALA A C 1
ATOM 510 O O . ALA A 1 68 ? 9.814 16.965 2.291 1.00 56.09 68 ALA A O 1
ATOM 511 N N . PRO A 1 69 ? 10.547 17.442 0.207 1.00 58.41 69 PRO A N 1
ATOM 512 C CA . PRO A 1 69 ? 9.687 18.603 0.007 1.00 58.41 69 PRO A CA 1
ATOM 513 C C . PRO A 1 69 ? 8.203 18.311 0.310 1.00 58.41 69 PRO A C 1
ATOM 515 O O .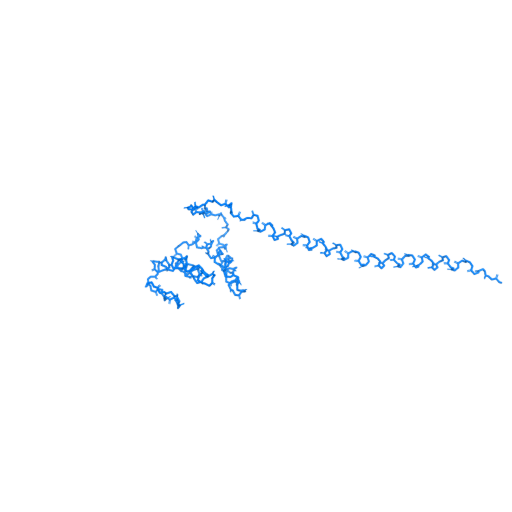 PRO A 1 69 ? 7.745 17.176 0.159 1.00 58.41 69 PRO A O 1
ATOM 518 N N . PRO A 1 70 ? 7.415 19.324 0.716 1.00 56.72 70 PRO A N 1
ATOM 519 C CA . PRO A 1 70 ? 6.033 19.153 1.186 1.00 56.72 70 PRO A CA 1
ATOM 520 C C . PRO A 1 70 ? 5.091 18.434 0.198 1.00 56.72 70 PRO A C 1
ATOM 522 O O . PRO A 1 70 ? 4.062 17.896 0.594 1.00 56.72 70 PRO A O 1
ATOM 525 N N . ASN A 1 71 ? 5.451 18.346 -1.085 1.00 68.25 71 ASN A N 1
ATOM 526 C CA . ASN A 1 71 ? 4.695 17.629 -2.116 1.00 68.25 71 ASN A CA 1
ATOM 527 C C . ASN A 1 71 ? 4.950 16.106 -2.164 1.00 68.25 71 ASN A C 1
ATOM 529 O O . ASN A 1 71 ? 4.314 15.403 -2.955 1.00 68.25 71 ASN A O 1
ATOM 533 N N . VAL A 1 72 ? 5.844 15.564 -1.333 1.00 78.38 72 VAL A N 1
ATOM 534 C CA . VAL A 1 72 ? 6.248 14.153 -1.422 1.00 78.38 72 VAL A CA 1
ATOM 535 C C . VAL A 1 72 ? 5.148 13.215 -0.926 1.00 78.38 72 VAL A C 1
ATOM 537 O O . VAL A 1 72 ? 5.011 12.116 -1.460 1.00 78.38 72 VAL A O 1
ATOM 540 N N . VAL A 1 73 ? 4.315 13.628 0.037 1.00 84.31 73 VAL A N 1
ATOM 541 C CA . VAL A 1 73 ? 3.157 12.816 0.463 1.00 84.31 73 VAL A CA 1
ATOM 542 C C . VAL A 1 73 ? 2.192 12.628 -0.702 1.00 84.31 73 VAL A C 1
ATOM 544 O O . VAL A 1 73 ? 1.837 11.500 -1.028 1.00 84.31 73 VAL A O 1
ATOM 547 N N . ARG A 1 74 ? 1.856 13.709 -1.412 1.00 84.38 74 ARG A N 1
ATOM 548 C CA . ARG A 1 74 ? 0.996 13.653 -2.598 1.00 84.38 74 ARG A CA 1
ATOM 549 C C . ARG A 1 74 ? 1.596 12.787 -3.707 1.00 84.38 74 ARG A C 1
ATOM 551 O O . ARG A 1 74 ? 0.880 11.974 -4.281 1.00 84.38 74 ARG A O 1
ATOM 558 N N . ALA A 1 75 ? 2.900 12.894 -3.966 1.00 84.81 75 ALA A N 1
ATOM 559 C CA . ALA A 1 75 ? 3.580 12.023 -4.927 1.00 84.81 75 ALA A CA 1
ATOM 560 C C . ALA A 1 75 ? 3.525 10.537 -4.516 1.00 84.81 75 ALA A C 1
ATOM 562 O O . ALA A 1 75 ? 3.270 9.669 -5.351 1.00 84.81 75 ALA A O 1
ATOM 563 N N . ARG A 1 76 ? 3.707 10.235 -3.223 1.00 88.19 76 ARG A N 1
ATOM 564 C CA . ARG A 1 76 ? 3.589 8.871 -2.681 1.00 88.19 76 ARG A CA 1
ATOM 565 C C . ARG A 1 76 ? 2.166 8.331 -2.786 1.00 88.19 76 ARG A C 1
ATOM 567 O O . ARG A 1 76 ? 2.009 7.180 -3.171 1.00 88.19 76 ARG A O 1
ATOM 574 N N . LEU A 1 77 ? 1.152 9.151 -2.508 1.00 90.38 77 LEU A N 1
ATOM 575 C CA . LEU A 1 77 ? -0.253 8.763 -2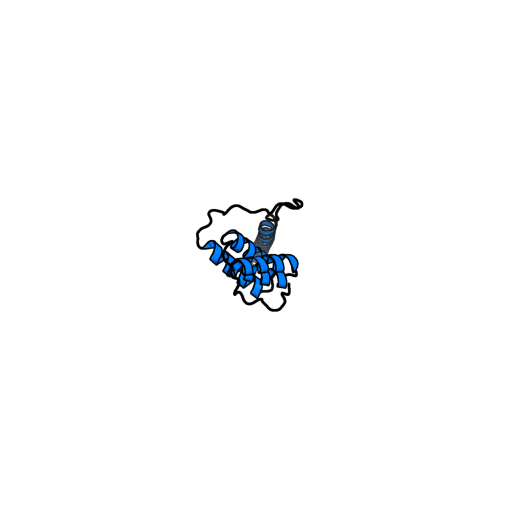.651 1.00 90.38 77 LEU A CA 1
ATOM 576 C C . LEU A 1 77 ? -0.609 8.469 -4.107 1.00 90.38 77 LEU A C 1
ATOM 578 O O . LEU A 1 77 ? -1.193 7.429 -4.384 1.00 90.38 77 LEU A O 1
ATOM 582 N N . LEU A 1 78 ? -0.200 9.329 -5.044 1.00 91.00 78 LEU A N 1
ATOM 583 C CA . LEU A 1 78 ? -0.405 9.085 -6.476 1.00 91.00 78 LEU A CA 1
ATOM 584 C C . LEU A 1 78 ? 0.230 7.764 -6.917 1.00 91.00 78 LEU A C 1
ATOM 586 O O . LEU A 1 78 ? -0.407 6.969 -7.603 1.00 91.00 78 LEU A O 1
ATOM 590 N N . ARG A 1 79 ? 1.460 7.494 -6.467 1.00 90.06 79 ARG A N 1
ATOM 591 C CA . ARG A 1 79 ? 2.126 6.213 -6.715 1.00 90.06 79 ARG A CA 1
ATOM 592 C C . ARG A 1 79 ? 1.355 5.045 -6.094 1.00 90.06 79 ARG A C 1
ATOM 594 O O . ARG A 1 79 ? 1.207 4.023 -6.749 1.00 90.06 79 ARG A O 1
ATOM 601 N N . ALA A 1 80 ? 0.877 5.181 -4.859 1.00 91.12 80 ALA A N 1
ATOM 602 C CA . ALA A 1 80 ? 0.132 4.133 -4.165 1.00 91.12 80 ALA A CA 1
ATOM 603 C C . ALA A 1 80 ? -1.173 3.781 -4.895 1.00 91.12 80 ALA A C 1
ATOM 605 O O . ALA A 1 80 ? -1.461 2.605 -5.101 1.00 91.12 80 ALA A O 1
ATOM 606 N N . TYR A 1 81 ? -1.915 4.791 -5.357 1.00 92.69 81 TYR A N 1
ATOM 607 C CA . TYR A 1 81 ? -3.110 4.581 -6.173 1.00 92.69 81 TYR A CA 1
ATOM 608 C C . TYR A 1 81 ? -2.779 3.897 -7.497 1.00 92.69 81 TYR A C 1
ATOM 610 O O . TYR A 1 81 ? -3.380 2.874 -7.804 1.00 92.69 81 TYR A O 1
ATOM 618 N N . ALA A 1 82 ? -1.762 4.377 -8.217 1.00 91.94 82 ALA A N 1
ATOM 619 C CA . ALA A 1 82 ? -1.338 3.754 -9.467 1.00 91.94 82 ALA A CA 1
ATOM 620 C C . ALA A 1 82 ? -0.926 2.284 -9.274 1.00 91.94 82 ALA A C 1
ATOM 622 O O . ALA A 1 82 ? -1.292 1.435 -10.079 1.00 91.94 82 ALA A O 1
ATOM 623 N N . LEU A 1 83 ? -0.202 1.967 -8.192 1.00 89.38 83 LEU A N 1
ATOM 624 C CA . LEU A 1 83 ? 0.202 0.599 -7.851 1.00 89.38 83 LEU A CA 1
ATOM 625 C C . LEU A 1 83 ? -1.001 -0.302 -7.549 1.00 89.38 83 LEU A C 1
ATOM 627 O O . LEU A 1 83 ? -1.022 -1.453 -7.979 1.00 89.38 83 LEU A O 1
ATOM 631 N N . ARG A 1 84 ? -2.011 0.223 -6.851 1.00 87.50 84 ARG A N 1
ATOM 632 C CA . ARG A 1 84 ? -3.256 -0.499 -6.563 1.00 87.50 84 ARG A CA 1
ATOM 633 C C . ARG A 1 84 ? -4.063 -0.770 -7.834 1.00 87.50 84 ARG A C 1
ATOM 635 O O . ARG A 1 84 ? -4.630 -1.851 -7.979 1.00 87.50 84 ARG A O 1
ATOM 642 N N . ASP A 1 85 ? -4.097 0.191 -8.753 1.00 89.81 85 ASP A N 1
ATOM 643 C CA . ASP A 1 85 ? -4.841 0.073 -10.011 1.00 89.81 85 ASP A CA 1
ATOM 644 C C . ASP A 1 85 ? -4.225 -0.985 -10.937 1.00 89.81 85 ASP A C 1
ATOM 646 O O . ASP A 1 85 ? -4.952 -1.717 -11.603 1.00 89.81 85 ASP A O 1
ATOM 650 N N . ILE A 1 86 ? -2.897 -1.143 -10.914 1.00 91.12 86 ILE A N 1
ATOM 651 C CA . ILE A 1 86 ? -2.190 -2.210 -11.645 1.00 91.12 86 ILE A CA 1
ATOM 652 C C . ILE A 1 86 ? -2.093 -3.536 -10.865 1.00 91.12 86 ILE A C 1
ATOM 654 O O . ILE A 1 86 ? -1.358 -4.431 -11.274 1.00 91.12 86 ILE A O 1
ATOM 658 N N . GLY A 1 87 ? -2.794 -3.667 -9.731 1.00 89.25 87 GLY A N 1
ATOM 659 C CA . GLY A 1 87 ? -2.864 -4.901 -8.935 1.00 89.25 87 GLY A CA 1
ATOM 660 C C . GLY A 1 87 ? -1.622 -5.217 -8.094 1.00 89.25 87 GLY A C 1
ATOM 661 O O . GLY A 1 87 ? -1.514 -6.300 -7.526 1.00 89.25 87 GLY A O 1
ATOM 662 N N . ARG A 1 88 ? -0.671 -4.285 -7.972 1.00 89.00 88 ARG A N 1
ATOM 663 C CA . ARG A 1 88 ? 0.515 -4.432 -7.113 1.00 89.00 88 ARG A CA 1
ATOM 664 C C . ARG A 1 88 ? 0.191 -4.023 -5.678 1.00 89.00 88 ARG A C 1
ATOM 666 O O . ARG A 1 88 ? 0.739 -3.053 -5.151 1.00 89.00 88 ARG A O 1
ATOM 673 N N . ASP A 1 89 ? -0.709 -4.769 -5.044 1.00 87.69 89 ASP A N 1
ATOM 674 C CA . ASP A 1 89 ? -1.309 -4.392 -3.760 1.00 87.69 89 ASP A CA 1
ATOM 675 C C . ASP A 1 89 ? -0.283 -4.313 -2.608 1.00 87.69 89 ASP A C 1
ATOM 677 O O . ASP A 1 89 ? -0.323 -3.364 -1.825 1.00 87.69 89 ASP A O 1
ATOM 681 N N . HIS A 1 90 ? 0.719 -5.205 -2.555 1.00 88.00 90 HIS A N 1
ATOM 682 C CA . HIS A 1 90 ? 1.812 -5.110 -1.568 1.00 88.00 90 HIS A CA 1
ATOM 683 C C . HIS A 1 90 ? 2.634 -3.820 -1.714 1.00 88.00 90 HIS A C 1
ATOM 685 O O . HIS A 1 90 ? 3.001 -3.178 -0.730 1.00 88.00 90 HIS A O 1
ATOM 691 N N . ASP A 1 91 ? 2.929 -3.409 -2.948 1.00 84.94 91 ASP A N 1
ATOM 692 C CA . ASP A 1 91 ? 3.675 -2.177 -3.202 1.00 84.94 91 ASP A CA 1
ATOM 693 C C . ASP A 1 91 ? 2.842 -0.935 -2.894 1.00 84.94 91 ASP A C 1
ATOM 695 O O . ASP A 1 91 ? 3.370 0.052 -2.372 1.00 84.94 91 ASP A O 1
ATOM 699 N N . ALA A 1 92 ? 1.543 -0.990 -3.197 1.00 88.62 92 ALA A N 1
ATOM 700 C CA . ALA A 1 92 ? 0.594 0.051 -2.838 1.00 88.62 92 ALA A CA 1
ATOM 701 C C . ALA A 1 92 ? 0.534 0.230 -1.316 1.00 88.62 92 ALA A C 1
ATOM 703 O O . ALA A 1 92 ? 0.663 1.358 -0.838 1.00 88.62 92 ALA A O 1
ATOM 704 N N . ALA A 1 93 ? 0.432 -0.868 -0.558 1.00 92.00 93 ALA A N 1
ATOM 705 C CA . ALA A 1 93 ? 0.451 -0.846 0.901 1.00 92.00 93 ALA A CA 1
ATOM 706 C C . ALA A 1 93 ? 1.725 -0.173 1.435 1.00 92.00 93 ALA A C 1
ATOM 708 O O . ALA A 1 93 ? 1.633 0.791 2.194 1.00 92.00 93 ALA A O 1
ATOM 709 N N . ARG A 1 94 ? 2.911 -0.559 0.940 1.00 89.75 94 ARG A N 1
ATOM 710 C CA . ARG A 1 94 ? 4.182 0.092 1.318 1.00 89.75 94 ARG A CA 1
ATOM 711 C C . ARG A 1 94 ? 4.192 1.594 1.023 1.00 89.75 94 ARG A C 1
ATOM 713 O O . ARG A 1 94 ? 4.671 2.390 1.832 1.00 89.75 94 ARG A O 1
ATOM 720 N N . ALA A 1 95 ? 3.666 2.013 -0.126 1.00 87.75 95 ALA A N 1
ATOM 721 C CA . ALA A 1 95 ? 3.592 3.429 -0.479 1.00 87.75 95 ALA A CA 1
ATOM 722 C C . ALA A 1 95 ? 2.628 4.208 0.439 1.00 87.75 95 ALA A C 1
ATOM 724 O O . ALA A 1 95 ? 2.957 5.324 0.861 1.00 87.75 95 ALA A O 1
ATOM 725 N N . PHE A 1 96 ? 1.489 3.611 0.804 1.00 91.00 96 PHE A N 1
ATOM 726 C CA . PHE A 1 96 ? 0.564 4.178 1.786 1.00 91.00 96 PHE A CA 1
ATOM 727 C C . PHE A 1 96 ? 1.163 4.234 3.192 1.00 91.00 96 PHE A C 1
ATOM 729 O O . PHE A 1 96 ? 0.985 5.244 3.866 1.00 91.00 96 PHE A O 1
ATOM 736 N N . GLU A 1 97 ? 1.935 3.236 3.629 1.00 91.56 97 GLU A N 1
ATOM 737 C CA . GLU A 1 97 ? 2.631 3.284 4.921 1.00 91.56 97 GLU A CA 1
ATOM 738 C C . GLU A 1 97 ? 3.603 4.460 4.997 1.00 91.56 97 GLU A C 1
ATOM 740 O O . GLU A 1 97 ? 3.644 5.187 5.990 1.00 91.56 97 GLU A O 1
ATOM 745 N N . LEU A 1 98 ? 4.383 4.680 3.937 1.00 89.38 98 LEU A N 1
ATOM 746 C CA . LEU A 1 98 ? 5.306 5.810 3.870 1.00 89.38 98 LEU A CA 1
ATOM 747 C C . LEU A 1 98 ? 4.566 7.151 3.910 1.00 89.38 98 LEU A C 1
ATOM 749 O O . LEU A 1 98 ? 5.069 8.102 4.508 1.00 89.38 98 LEU A O 1
ATOM 753 N N . ALA A 1 99 ? 3.380 7.237 3.302 1.00 89.81 99 ALA A N 1
ATOM 754 C CA . ALA A 1 99 ? 2.521 8.413 3.406 1.00 89.81 99 ALA A CA 1
ATOM 755 C C . ALA A 1 99 ? 1.954 8.576 4.831 1.00 89.81 99 ALA A C 1
ATOM 757 O O . ALA A 1 99 ? 2.038 9.662 5.405 1.00 89.81 99 ALA A O 1
ATOM 758 N N . ALA A 1 100 ? 1.482 7.488 5.445 1.00 90.75 100 ALA A N 1
ATOM 759 C CA . ALA A 1 100 ? 0.925 7.463 6.797 1.00 90.75 100 ALA A CA 1
ATOM 760 C C . ALA A 1 100 ? 1.959 7.843 7.865 1.00 90.75 100 ALA A C 1
ATOM 762 O O . ALA A 1 100 ? 1.619 8.473 8.859 1.00 90.75 100 ALA A O 1
ATOM 763 N N . ARG A 1 101 ? 3.241 7.523 7.660 1.00 87.88 101 ARG A N 1
ATOM 764 C CA . ARG A 1 101 ? 4.328 7.959 8.555 1.00 87.88 101 ARG A CA 1
ATOM 765 C C . ARG A 1 101 ? 4.516 9.474 8.562 1.00 87.88 101 ARG A C 1
ATOM 767 O O . ARG A 1 101 ? 4.981 10.017 9.558 1.00 87.88 101 ARG A O 1
ATOM 774 N N . ARG A 1 102 ? 4.188 10.162 7.463 1.00 86.75 102 ARG A N 1
ATOM 775 C CA . ARG A 1 102 ? 4.303 11.629 7.370 1.00 86.75 102 ARG A CA 1
ATOM 776 C C . ARG A 1 102 ? 3.071 12.336 7.880 1.00 86.75 102 ARG A C 1
ATOM 778 O O . ARG A 1 102 ? 3.188 13.345 8.563 1.00 86.75 102 ARG A O 1
ATOM 785 N N . GLU A 1 103 ? 1.912 11.774 7.578 1.00 86.94 103 GLU A N 1
ATOM 786 C CA . GLU A 1 103 ? 0.631 12.293 8.025 1.00 86.94 103 GLU A CA 1
ATOM 787 C C . GLU A 1 103 ? -0.095 11.245 8.880 1.00 86.94 103 GLU A C 1
ATOM 789 O O . GLU A 1 103 ? -1.123 10.701 8.472 1.00 86.94 103 GLU A O 1
ATOM 794 N N . PRO A 1 104 ? 0.403 10.955 10.098 1.00 87.56 104 PRO A N 1
ATOM 795 C CA . PRO A 1 104 ? -0.159 9.896 10.938 1.00 87.56 104 PRO A CA 1
ATOM 796 C C . PRO A 1 104 ? -1.595 10.183 11.375 1.00 87.56 104 PRO A C 1
ATOM 798 O O . PRO A 1 104 ? -2.341 9.252 11.664 1.00 87.56 104 PRO A O 1
ATOM 801 N N . ARG A 1 105 ? -1.990 11.462 11.395 1.00 88.44 105 ARG A N 1
ATOM 802 C CA . ARG A 1 105 ? -3.332 11.936 11.760 1.00 88.44 105 ARG A CA 1
ATOM 803 C C . ARG A 1 105 ? -4.296 12.035 10.574 1.00 88.44 105 ARG A C 1
ATOM 805 O O . ARG A 1 105 ? -5.437 12.450 10.759 1.00 88.44 105 ARG A O 1
ATOM 812 N N . ASN A 1 106 ? -3.869 11.670 9.367 1.00 87.88 106 ASN A N 1
ATOM 813 C CA . ASN A 1 106 ? -4.73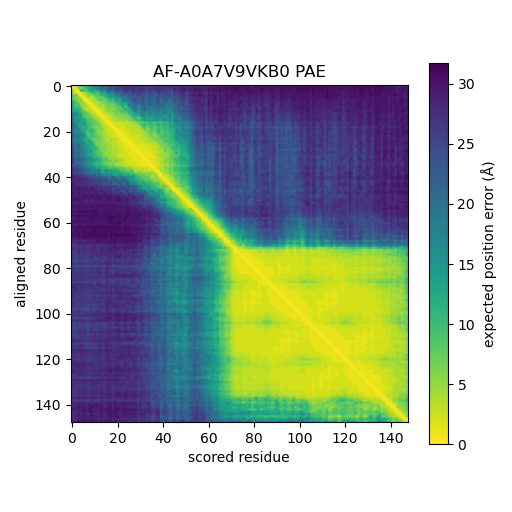8 11.682 8.201 1.00 87.88 106 ASN A CA 1
ATOM 814 C C . ASN A 1 106 ? -5.510 10.357 8.109 1.00 87.88 106 ASN A C 1
ATOM 816 O O . ASN A 1 106 ? -4.995 9.338 7.644 1.00 87.88 106 ASN A O 1
ATOM 820 N N . TRP A 1 107 ? -6.766 10.382 8.561 1.00 89.75 107 TRP A N 1
ATOM 821 C CA . TRP A 1 107 ? -7.650 9.213 8.561 1.00 89.75 107 TRP A CA 1
ATOM 822 C C . TRP A 1 107 ? -7.878 8.634 7.157 1.00 89.75 107 TRP A C 1
ATOM 824 O O . TRP A 1 107 ? -8.090 7.430 7.032 1.00 89.75 107 TRP A O 1
ATOM 834 N N . VAL A 1 108 ? -7.798 9.459 6.103 1.00 90.62 108 VAL A N 1
ATOM 835 C CA . VAL A 1 108 ? -7.963 9.022 4.707 1.00 90.62 108 VAL A CA 1
ATOM 836 C C . VAL A 1 108 ? -6.829 8.076 4.328 1.00 90.62 108 VAL A C 1
ATOM 838 O O . VAL A 1 108 ? -7.078 6.979 3.839 1.00 90.62 108 VAL A O 1
ATOM 841 N N . ILE A 1 109 ? -5.588 8.458 4.643 1.00 91.88 109 ILE A N 1
ATOM 842 C CA . ILE A 1 109 ? -4.402 7.644 4.356 1.00 91.88 109 ILE A CA 1
ATOM 843 C C . ILE A 1 109 ? -4.427 6.348 5.174 1.00 91.88 109 ILE A C 1
ATOM 845 O O . ILE A 1 109 ? -4.112 5.291 4.638 1.00 91.88 109 ILE A O 1
ATOM 849 N N . GLN A 1 110 ? -4.847 6.399 6.443 1.00 92.25 110 GLN A N 1
ATOM 850 C CA . GLN A 1 110 ? -4.987 5.197 7.280 1.00 92.25 110 GLN A CA 1
ATOM 851 C C . GLN A 1 110 ? -6.047 4.229 6.728 1.00 92.25 110 GLN A C 1
ATOM 853 O O . GLN A 1 110 ? -5.826 3.020 6.698 1.00 92.25 110 GLN A O 1
ATOM 858 N N . ARG A 1 111 ? -7.179 4.750 6.238 1.00 92.88 111 ARG A N 1
ATOM 859 C CA . ARG A 1 111 ? -8.210 3.948 5.563 1.00 92.88 111 ARG A CA 1
ATOM 860 C C . ARG A 1 111 ? -7.672 3.322 4.275 1.00 92.88 111 ARG A C 1
ATOM 862 O O . ARG A 1 111 ? -7.890 2.140 4.038 1.00 92.88 111 ARG A O 1
ATOM 869 N N . ASP A 1 112 ? -6.989 4.097 3.438 1.00 92.00 112 ASP A N 1
ATOM 870 C CA . ASP A 1 112 ? -6.491 3.603 2.150 1.00 92.00 112 ASP A CA 1
ATOM 871 C C . ASP A 1 112 ? -5.349 2.596 2.317 1.00 92.00 112 ASP A C 1
ATOM 873 O O . ASP A 1 112 ? -5.283 1.622 1.565 1.00 92.00 112 ASP A O 1
ATOM 877 N N . LEU A 1 113 ? -4.532 2.761 3.362 1.00 93.56 113 LEU A N 1
ATOM 878 C CA . LEU A 1 113 ? -3.583 1.750 3.815 1.00 93.56 113 LEU A CA 1
ATOM 879 C C . LEU A 1 113 ? -4.299 0.454 4.206 1.00 93.56 113 LEU A C 1
ATOM 881 O O . LEU A 1 113 ? -3.907 -0.611 3.739 1.00 93.56 113 LEU A O 1
ATOM 885 N N . ALA A 1 114 ? -5.366 0.534 5.008 1.00 92.50 114 ALA A N 1
ATOM 886 C CA . ALA A 1 114 ? -6.132 -0.645 5.403 1.00 92.50 114 ALA A CA 1
ATOM 887 C C . ALA A 1 114 ? -6.685 -1.402 4.187 1.00 92.50 114 ALA A C 1
ATOM 889 O O . ALA A 1 114 ? -6.545 -2.617 4.089 1.00 92.50 114 ALA A O 1
ATOM 890 N N . LEU A 1 115 ? -7.256 -0.681 3.220 1.00 91.38 115 LEU A N 1
ATOM 891 C CA . LEU A 1 115 ? -7.766 -1.274 1.982 1.00 91.38 115 LEU A CA 1
ATOM 892 C C . LEU A 1 115 ? -6.665 -1.950 1.157 1.00 91.38 115 LEU A C 1
ATOM 894 O O . LEU A 1 115 ? -6.890 -3.027 0.608 1.00 91.38 115 LEU A O 1
ATOM 898 N N . ALA A 1 116 ? -5.491 -1.324 1.052 1.00 91.38 116 ALA A N 1
ATOM 899 C CA . ALA A 1 116 ? -4.362 -1.897 0.328 1.00 91.38 116 ALA A CA 1
ATOM 900 C C . ALA A 1 116 ? -3.823 -3.160 1.018 1.00 91.38 116 ALA A C 1
ATOM 902 O O . ALA A 1 116 ? -3.591 -4.157 0.340 1.00 91.38 116 ALA A O 1
ATOM 903 N N . LEU A 1 117 ? -3.704 -3.145 2.351 1.00 91.06 117 LEU A N 1
ATOM 904 C CA . LEU A 1 117 ? -3.267 -4.296 3.148 1.00 91.06 117 LEU A CA 1
ATOM 905 C C . LEU A 1 117 ? -4.244 -5.473 3.045 1.00 91.06 117 LEU A C 1
ATOM 907 O O . LEU A 1 117 ? -3.822 -6.607 2.833 1.00 91.06 117 LEU A O 1
ATOM 911 N N . ALA A 1 118 ? -5.554 -5.207 3.095 1.00 90.25 118 ALA A N 1
ATOM 912 C CA . ALA A 1 118 ? -6.567 -6.248 2.933 1.00 90.25 118 ALA A CA 1
ATOM 913 C C . ALA A 1 118 ? -6.500 -6.898 1.545 1.00 90.25 118 ALA A C 1
ATOM 915 O O . ALA A 1 118 ? -6.582 -8.118 1.428 1.00 90.25 118 ALA A O 1
ATOM 916 N N . ARG A 1 119 ? -6.300 -6.098 0.490 1.00 88.19 119 ARG A N 1
ATOM 917 C CA . ARG A 1 119 ? -6.125 -6.613 -0.877 1.00 88.19 119 ARG A CA 1
ATOM 918 C C . ARG A 1 119 ? -4.829 -7.400 -1.049 1.00 88.19 119 ARG A C 1
ATOM 920 O O . ARG A 1 119 ? -4.815 -8.374 -1.789 1.00 88.19 119 ARG A O 1
ATOM 927 N N . SER A 1 120 ? -3.769 -7.020 -0.337 1.00 87.56 120 SER A N 1
ATOM 928 C CA . SER A 1 120 ? -2.514 -7.770 -0.319 1.00 87.56 120 SER A CA 1
ATOM 929 C C . SER A 1 120 ? -2.534 -8.993 0.610 1.00 87.56 120 SER A C 1
ATOM 931 O O . SER A 1 120 ? -1.514 -9.658 0.748 1.00 87.56 120 SER A O 1
ATOM 933 N N . GLY A 1 121 ? -3.659 -9.282 1.274 1.00 87.94 121 GLY A N 1
ATOM 934 C CA . GLY A 1 121 ? -3.826 -10.437 2.162 1.00 87.94 121 GLY A CA 1
ATOM 935 C C . GLY A 1 121 ? -3.350 -10.240 3.607 1.00 87.94 121 GLY A C 1
ATOM 936 O O . GLY A 1 121 ? -3.480 -11.162 4.408 1.00 87.94 121 GLY A O 1
ATOM 937 N N . ASP A 1 122 ? -2.851 -9.057 3.977 1.00 87.44 122 ASP A N 1
ATOM 938 C CA . ASP A 1 122 ? -2.480 -8.730 5.360 1.00 87.44 122 ASP A CA 1
ATOM 939 C C . ASP A 1 122 ? -3.701 -8.196 6.123 1.00 87.44 122 ASP A C 1
ATOM 941 O O . ASP A 1 122 ? -3.894 -6.992 6.307 1.00 87.44 122 ASP A O 1
ATOM 945 N N . VAL A 1 123 ? -4.569 -9.121 6.530 1.00 88.75 123 VAL A N 1
ATOM 946 C CA . VAL A 1 123 ? -5.836 -8.816 7.215 1.00 88.75 123 VAL A CA 1
ATOM 947 C C . VAL A 1 123 ? -5.604 -8.192 8.598 1.00 88.75 123 VAL A C 1
ATOM 949 O O . VAL A 1 123 ? -6.341 -7.288 9.007 1.00 88.75 123 VAL A O 1
ATOM 952 N N . GLU A 1 124 ? -4.559 -8.619 9.305 1.00 87.81 124 GLU A N 1
ATOM 953 C CA . GLU A 1 124 ? -4.214 -8.107 10.636 1.00 87.81 124 GLU A CA 1
ATOM 954 C C . GLU A 1 124 ? -3.717 -6.660 10.565 1.00 87.81 124 GLU A C 1
ATOM 956 O O . GLU A 1 124 ? -4.233 -5.771 11.259 1.00 87.81 124 GLU A O 1
ATOM 961 N N . GLY A 1 125 ? -2.770 -6.385 9.662 1.00 88.19 125 GLY A N 1
ATOM 962 C CA . GLY A 1 125 ? -2.282 -5.035 9.400 1.00 88.19 125 GLY A CA 1
ATOM 963 C C . GLY A 1 125 ? -3.407 -4.111 8.934 1.00 88.19 125 GLY A C 1
ATOM 964 O O . GLY A 1 125 ? -3.526 -2.971 9.404 1.00 88.19 125 GLY A O 1
ATOM 965 N N . ALA A 1 126 ? -4.286 -4.621 8.070 1.00 90.75 126 ALA A N 1
ATOM 966 C CA . ALA A 1 126 ? -5.447 -3.892 7.591 1.00 90.75 126 ALA A CA 1
ATOM 967 C C . ALA A 1 126 ? -6.390 -3.492 8.737 1.00 90.75 126 ALA A C 1
ATOM 969 O O . ALA A 1 126 ? -6.809 -2.333 8.832 1.00 90.75 126 ALA A O 1
ATOM 970 N N . SER A 1 127 ? -6.684 -4.423 9.644 1.00 91.00 127 SER A N 1
ATOM 971 C CA . SER A 1 127 ? -7.564 -4.189 10.793 1.00 91.00 127 SER A CA 1
ATOM 972 C C . SER A 1 127 ? -6.970 -3.155 11.753 1.00 91.00 127 SER A C 1
ATOM 974 O O . SER A 1 127 ? -7.667 -2.244 12.209 1.00 91.00 127 SER A O 1
ATOM 976 N N . ALA A 1 128 ? -5.660 -3.219 12.007 1.00 90.81 128 ALA A N 1
ATOM 977 C CA . ALA A 1 128 ? -4.958 -2.233 12.825 1.00 90.81 128 ALA A CA 1
ATOM 978 C C . ALA A 1 128 ? -4.989 -0.821 12.208 1.00 90.81 128 ALA A C 1
ATOM 980 O O . ALA A 1 128 ? -5.243 0.160 12.918 1.00 90.81 128 ALA A O 1
ATOM 981 N N . ALA A 1 129 ? -4.761 -0.703 10.896 1.00 89.62 129 ALA A N 1
ATOM 982 C CA . ALA A 1 129 ? -4.826 0.570 10.178 1.00 89.62 129 ALA A CA 1
ATOM 983 C C . ALA A 1 129 ? -6.251 1.151 10.167 1.00 89.62 129 ALA A C 1
ATOM 985 O O . ALA A 1 129 ? -6.437 2.343 10.432 1.00 89.62 129 ALA A O 1
ATOM 986 N N . LEU A 1 130 ? -7.273 0.314 9.965 1.00 91.12 130 LEU A N 1
ATOM 987 C CA . LEU A 1 130 ? -8.664 0.761 9.972 1.00 91.12 130 LEU A CA 1
ATOM 988 C C . LEU A 1 130 ? -9.117 1.215 11.364 1.00 91.12 130 LEU A C 1
ATOM 990 O O . LEU A 1 130 ? -9.781 2.244 11.482 1.00 91.12 130 LEU A O 1
ATOM 994 N N . ARG A 1 131 ? -8.697 0.525 12.433 1.00 90.25 131 ARG A N 1
ATOM 995 C CA . ARG A 1 131 ? -8.939 0.989 13.810 1.00 90.25 131 ARG A CA 1
ATOM 996 C C . ARG A 1 131 ? -8.351 2.374 14.052 1.00 90.25 131 ARG A C 1
ATOM 998 O O . ARG A 1 131 ? -9.027 3.219 14.627 1.00 9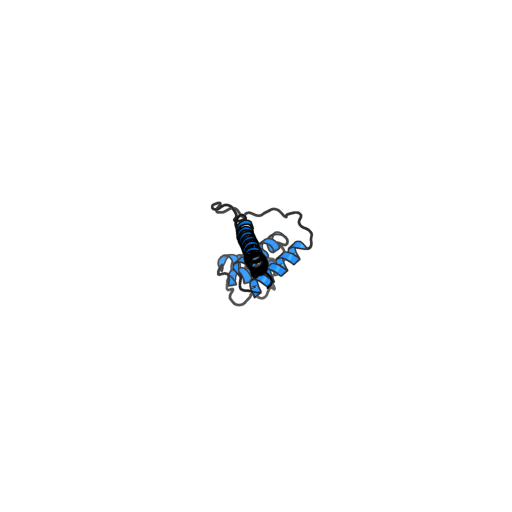0.25 131 ARG A O 1
ATOM 1005 N N . ARG A 1 132 ? -7.125 2.640 13.583 1.00 90.19 132 ARG A N 1
ATOM 1006 C CA . ARG A 1 132 ? -6.524 3.984 13.674 1.00 90.19 132 ARG A CA 1
ATOM 1007 C C . ARG A 1 132 ? -7.345 5.015 12.906 1.00 90.19 132 ARG A C 1
ATOM 1009 O O . ARG A 1 132 ? -7.571 6.109 13.417 1.00 90.19 132 ARG A O 1
ATOM 1016 N N . ALA A 1 133 ? -7.819 4.670 11.709 1.00 91.06 133 ALA A N 1
ATOM 1017 C CA . ALA A 1 133 ? -8.687 5.544 10.927 1.00 91.06 133 ALA A CA 1
ATOM 1018 C C . ALA A 1 133 ? -9.997 5.866 11.673 1.00 91.06 133 ALA A C 1
ATOM 1020 O O . ALA A 1 133 ? -10.398 7.026 11.700 1.00 91.06 133 ALA A O 1
ATOM 1021 N N . LEU A 1 134 ? -10.604 4.879 12.344 1.00 91.31 134 LEU A N 1
ATOM 1022 C CA . LEU A 1 134 ? -11.796 5.052 13.185 1.00 91.31 134 LEU A CA 1
ATOM 1023 C C . LEU A 1 134 ? -11.522 5.883 14.445 1.00 91.31 134 LEU A C 1
ATOM 1025 O O . LEU A 1 134 ? -12.356 6.695 14.831 1.00 91.31 134 LEU A O 1
ATOM 1029 N N . THR A 1 135 ? -10.349 5.739 15.071 1.00 91.44 135 THR A N 1
ATOM 1030 C CA . THR A 1 135 ? -9.950 6.597 16.200 1.00 91.44 135 THR A CA 1
ATOM 1031 C C . THR A 1 135 ? -9.826 8.062 15.775 1.00 91.44 135 THR A C 1
ATOM 1033 O O . THR A 1 135 ? -10.208 8.957 16.523 1.00 91.44 135 THR A O 1
ATOM 1036 N N . LEU A 1 136 ? -9.302 8.317 14.572 1.00 89.56 136 LEU A N 1
ATOM 1037 C CA . LEU A 1 136 ? -9.149 9.669 14.026 1.00 89.56 136 LEU A CA 1
ATOM 1038 C C . LEU A 1 136 ? -10.470 10.244 13.497 1.00 89.56 136 LEU A C 1
ATOM 1040 O O . LEU A 1 136 ? -10.696 11.449 13.589 1.00 89.56 136 LEU A O 1
ATOM 1044 N N . ASN A 1 137 ? -11.329 9.399 12.929 1.00 89.00 137 ASN A N 1
ATOM 1045 C CA . ASN A 1 137 ? -12.651 9.770 12.448 1.00 89.00 137 ASN A CA 1
ATOM 1046 C C . ASN A 1 137 ? -13.680 8.674 12.787 1.00 89.00 137 ASN A C 1
ATOM 1048 O O . ASN A 1 137 ? -13.878 7.747 11.998 1.00 89.00 137 ASN A O 1
ATOM 1052 N N . PRO A 1 138 ? -14.401 8.814 13.912 1.00 85.88 138 PRO A N 1
ATOM 1053 C CA . PRO A 1 138 ? -15.400 7.834 14.345 1.00 85.88 138 PRO A CA 1
ATOM 1054 C C . PRO A 1 138 ? -16.610 7.693 13.413 1.00 85.88 138 PRO A C 1
ATOM 1056 O O . PRO A 1 138 ? -17.364 6.735 13.528 1.00 85.88 138 PRO A O 1
ATOM 1059 N N . ARG A 1 139 ? -16.823 8.645 12.492 1.00 86.69 139 ARG A N 1
ATOM 1060 C CA . ARG A 1 139 ? -17.915 8.609 11.502 1.00 86.69 139 ARG A CA 1
ATOM 1061 C C . ARG A 1 139 ? -17.496 7.962 10.181 1.00 86.69 139 ARG A C 1
ATOM 1063 O O . ARG A 1 139 ? -18.241 8.031 9.206 1.00 86.69 139 ARG A O 1
ATOM 1070 N N . LEU A 1 140 ? -16.296 7.385 10.119 1.00 82.31 140 LEU A N 1
ATOM 1071 C CA . LEU A 1 140 ? -15.797 6.702 8.935 1.00 82.31 140 LEU A CA 1
ATOM 1072 C C . LEU A 1 140 ? -16.704 5.504 8.584 1.00 82.31 140 LEU A C 1
ATOM 1074 O O . LEU A 1 140 ? -16.868 4.610 9.415 1.00 82.31 140 LEU A O 1
ATOM 1078 N N . PRO A 1 141 ? -17.244 5.428 7.352 1.00 78.94 141 PRO A N 1
ATOM 1079 C CA . PRO A 1 141 ? -17.929 4.232 6.883 1.00 78.94 141 PRO A CA 1
ATOM 1080 C C . PRO A 1 141 ? -16.953 3.056 6.832 1.00 78.94 141 PRO A C 1
ATOM 1082 O O . PRO A 1 141 ? -15.921 3.131 6.160 1.00 78.94 141 PRO A O 1
ATOM 1085 N N . ILE A 1 142 ? -17.283 1.974 7.535 1.00 76.75 142 ILE A N 1
ATOM 1086 C CA . ILE A 1 142 ? -16.475 0.754 7.546 1.00 76.75 142 ILE A CA 1
ATOM 1087 C C . ILE A 1 142 ? -16.525 0.135 6.138 1.00 76.75 142 ILE A C 1
ATOM 1089 O O . ILE A 1 142 ? -17.619 -0.141 5.633 1.00 76.75 142 ILE A O 1
ATOM 1093 N N . PRO A 1 143 ? -15.376 -0.064 5.466 1.00 74.19 143 PRO A N 1
ATOM 1094 C CA . PRO A 1 143 ? -15.352 -0.716 4.167 1.00 74.19 143 PRO A CA 1
ATOM 1095 C C . PRO A 1 143 ? -15.832 -2.167 4.270 1.00 74.19 143 PRO A C 1
ATOM 1097 O O . PRO A 1 143 ? -15.527 -2.870 5.233 1.00 74.19 143 PRO A O 1
ATOM 1100 N N . ARG A 1 144 ? -16.566 -2.638 3.255 1.00 69.31 144 ARG A N 1
ATOM 1101 C CA . ARG A 1 144 ? -17.025 -4.035 3.190 1.00 69.31 144 ARG A CA 1
ATOM 1102 C C . ARG A 1 144 ? -15.816 -4.979 3.235 1.00 69.31 144 ARG A C 1
ATOM 1104 O O . ARG A 1 144 ?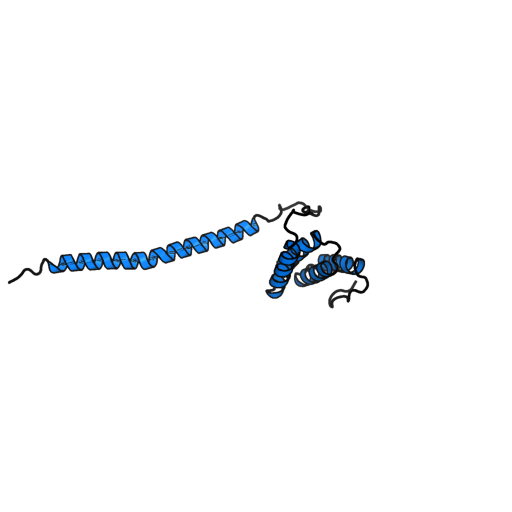 -14.858 -4.762 2.499 1.00 69.31 144 ARG A O 1
ATOM 1111 N N . GLY A 1 145 ? -15.876 -6.004 4.085 1.00 71.12 145 GLY A N 1
ATOM 1112 C CA . GLY A 1 145 ? -14.772 -6.948 4.316 1.00 71.12 145 GLY A CA 1
ATOM 1113 C C . GLY A 1 145 ? -14.023 -6.743 5.636 1.00 71.12 145 GLY A C 1
ATOM 1114 O O . GLY A 1 145 ? -13.220 -7.592 6.000 1.00 71.12 145 GLY A O 1
ATOM 1115 N N . PHE A 1 146 ? -14.319 -5.672 6.377 1.00 61.22 146 PHE A N 1
ATOM 1116 C CA . PHE A 1 146 ? -13.837 -5.480 7.742 1.00 61.22 146 PHE A CA 1
ATOM 1117 C C . PHE A 1 146 ? -14.976 -5.712 8.732 1.00 61.22 146 PHE A C 1
ATOM 1119 O O . PHE A 1 146 ? -15.976 -4.996 8.707 1.00 61.22 146 PHE A O 1
ATOM 1126 N N . SER A 1 147 ? -14.814 -6.709 9.596 1.00 61.75 147 SER A N 1
ATOM 1127 C CA . SER A 1 147 ? -15.662 -6.936 10.764 1.00 61.75 147 SER A CA 1
ATOM 1128 C C . SER A 1 147 ? -14.740 -7.030 11.970 1.00 61.75 147 SER A C 1
ATOM 1130 O O . SER A 1 147 ? -13.704 -7.687 11.887 1.00 61.75 147 SER A O 1
ATOM 1132 N N . PHE A 1 148 ? -15.089 -6.333 13.045 1.00 58.97 148 PHE A N 1
ATOM 1133 C CA . PHE A 1 148 ? -14.375 -6.394 14.319 1.00 58.97 148 PHE A CA 1
ATOM 1134 C C . PHE A 1 148 ? -15.182 -7.213 15.318 1.00 58.97 148 PHE A C 1
ATOM 1136 O O . PHE A 1 148 ? -16.429 -7.211 15.177 1.00 58.97 148 PHE A O 1
#

Sequence (148 aa):
MSSPARDSRRDSARTAVRTRLLALLIVVPCVIGALYLGKSAAESEILDRRQPPPGIGDRQFVPGPDPAPPNVVRARLLRAYALRDIGRDHDAARAFELAARREPRNWVIQRDLALALARSGDVEGASAALRRALTLNPRLPIPRGFSF

pLDDT: mean 74.82, std 16.8, range [41.59, 93.56]